Protein AF-A0A1Q5S7P3-F1 (afdb_monomer_lite)

Structure (mmCIF, N/CA/C/O backbone):
data_AF-A0A1Q5S7P3-F1
#
_entry.id   AF-A0A1Q5S7P3-F1
#
loop_
_atom_site.group_PDB
_atom_site.id
_atom_site.type_symbol
_atom_site.label_atom_id
_atom_site.label_alt_id
_atom_site.label_comp_id
_atom_site.label_asym_id
_atom_site.label_entity_id
_atom_site.label_seq_id
_atom_site.pdbx_PDB_ins_code
_atom_site.Cartn_x
_atom_site.Cartn_y
_atom_site.Cartn_z
_atom_site.occupancy
_atom_site.B_iso_or_equiv
_atom_site.auth_seq_id
_atom_site.auth_comp_id
_atom_site.auth_asym_id
_atom_site.auth_atom_id
_atom_site.pdbx_PDB_model_num
ATOM 1 N N . MET A 1 1 ? -18.297 10.199 -13.976 1.00 50.16 1 MET A N 1
ATOM 2 C CA . MET A 1 1 ? -16.873 9.877 -13.737 1.00 50.16 1 MET A CA 1
ATOM 3 C C . MET A 1 1 ? -16.736 9.527 -12.268 1.00 50.16 1 MET A C 1
ATOM 5 O O . MET A 1 1 ? -17.078 10.363 -11.442 1.00 50.16 1 MET A O 1
ATOM 9 N N . LEU A 1 2 ? -16.345 8.296 -11.943 1.00 56.28 2 LEU A N 1
ATOM 10 C CA . LEU A 1 2 ? -16.129 7.889 -10.555 1.00 56.28 2 LEU A CA 1
ATOM 11 C C . LEU A 1 2 ? -14.775 8.451 -10.098 1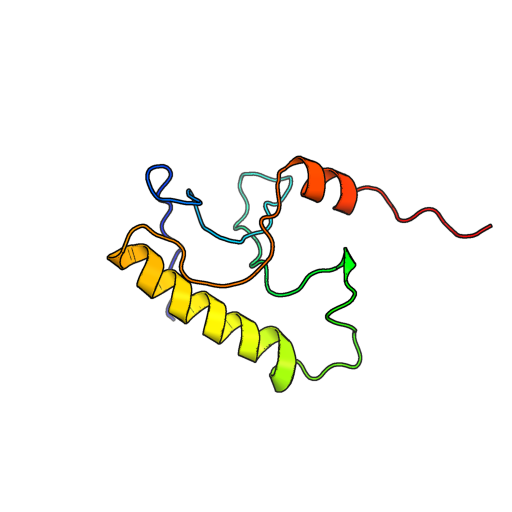.00 56.28 2 LEU A C 1
ATOM 13 O O . LEU A 1 2 ? -13.786 8.321 -10.814 1.00 56.28 2 LEU A O 1
ATOM 17 N N . ARG A 1 3 ? -14.751 9.117 -8.941 1.00 67.62 3 ARG A N 1
ATOM 18 C CA . ARG A 1 3 ? -13.527 9.562 -8.254 1.00 67.62 3 ARG A CA 1
ATOM 19 C C . ARG A 1 3 ? -13.548 9.034 -6.819 1.00 67.62 3 ARG A C 1
ATOM 21 O O . ARG A 1 3 ? -13.710 9.826 -5.889 1.00 67.62 3 ARG A O 1
ATOM 28 N N . PRO A 1 4 ? -13.523 7.703 -6.640 1.00 76.50 4 PRO A N 1
ATOM 29 C CA . PRO A 1 4 ? -13.513 7.126 -5.309 1.00 76.50 4 PRO A CA 1
ATOM 30 C C . PRO A 1 4 ? -12.231 7.576 -4.607 1.00 76.50 4 PRO A C 1
ATOM 32 O O . PRO A 1 4 ? -11.138 7.452 -5.156 1.00 76.50 4 PRO A O 1
ATOM 35 N N . ARG A 1 5 ? -12.379 8.173 -3.424 1.00 84.56 5 ARG A N 1
ATOM 36 C CA . ARG A 1 5 ? -11.245 8.571 -2.589 1.00 84.56 5 ARG A CA 1
ATOM 37 C C . ARG A 1 5 ? -10.898 7.413 -1.670 1.00 84.56 5 ARG A C 1
ATOM 39 O O . ARG A 1 5 ? -11.805 6.782 -1.139 1.00 84.56 5 ARG A O 1
ATOM 46 N N . LEU A 1 6 ? -9.607 7.186 -1.450 1.00 88.75 6 LEU A N 1
ATOM 47 C CA . LEU A 1 6 ? -9.166 6.248 -0.424 1.00 88.75 6 LEU A CA 1
ATOM 48 C C . LEU A 1 6 ? -9.552 6.788 0.957 1.00 88.75 6 LEU A C 1
ATOM 50 O O . LEU A 1 6 ? -9.183 7.908 1.328 1.00 88.75 6 LEU A O 1
ATOM 54 N N . GLU A 1 7 ? -10.308 5.994 1.705 1.00 91.12 7 GLU A N 1
ATOM 55 C CA . GLU A 1 7 ? -10.606 6.243 3.108 1.00 91.12 7 GLU A CA 1
ATOM 56 C C . GLU A 1 7 ? -9.365 6.018 3.967 1.00 91.12 7 GLU A C 1
ATOM 58 O O . GLU A 1 7 ? -8.588 5.090 3.729 1.00 91.12 7 GLU A O 1
ATOM 63 N N . ARG A 1 8 ? -9.200 6.883 4.971 1.00 91.62 8 ARG A N 1
ATOM 64 C CA . ARG A 1 8 ? -8.085 6.842 5.913 1.00 91.62 8 ARG A CA 1
ATOM 65 C C . ARG A 1 8 ? -8.583 6.354 7.266 1.00 91.62 8 ARG A C 1
ATOM 67 O O . ARG A 1 8 ? -9.417 7.028 7.864 1.00 91.62 8 ARG A O 1
ATOM 74 N N . HIS A 1 9 ? -8.017 5.260 7.762 1.00 94.31 9 HIS A N 1
ATOM 75 C CA . HIS A 1 9 ? -8.361 4.662 9.056 1.00 94.31 9 HIS A CA 1
ATOM 76 C C . HIS A 1 9 ? -7.087 4.441 9.884 1.00 94.31 9 HIS A C 1
ATOM 78 O O . HIS A 1 9 ? -6.465 3.385 9.785 1.00 94.31 9 HIS A O 1
ATOM 84 N N . PRO A 1 10 ? -6.626 5.450 10.652 1.00 92.50 10 PRO A N 1
ATOM 85 C CA . PRO A 1 10 ? -5.409 5.350 11.469 1.00 92.50 10 PRO A CA 1
ATOM 86 C C . PRO A 1 10 ? -5.500 4.323 12.606 1.00 92.50 10 PRO A C 1
ATOM 88 O O . PRO A 1 10 ? -4.482 3.959 13.184 1.00 92.50 10 PRO A O 1
ATOM 91 N N . ASP A 1 11 ? -6.713 3.906 12.961 1.00 94.94 11 ASP A N 1
ATOM 92 C CA . ASP A 1 11 ? -7.019 2.939 14.012 1.00 94.94 11 ASP A CA 1
ATOM 93 C C . ASP A 1 11 ? -7.013 1.482 13.524 1.00 94.94 11 ASP A C 1
ATOM 95 O O . ASP A 1 11 ? -7.154 0.568 14.338 1.00 94.94 11 ASP A O 1
ATOM 99 N N . TYR A 1 12 ? -6.874 1.249 12.215 1.00 94.00 12 TYR A N 1
ATOM 100 C CA . TYR A 1 12 ? -6.825 -0.097 11.643 1.00 94.00 12 TYR A CA 1
ATOM 101 C C . TYR A 1 12 ? -5.389 -0.607 11.623 1.00 94.00 12 TYR A C 1
ATOM 103 O O . TYR A 1 12 ? -4.431 0.170 11.653 1.00 94.00 12 TYR A O 1
ATOM 111 N N . ASP A 1 13 ? -5.242 -1.927 11.533 1.00 87.69 13 ASP A N 1
ATOM 112 C CA . ASP A 1 13 ? -3.930 -2.510 11.284 1.00 87.69 13 ASP A CA 1
ATOM 113 C C . ASP A 1 13 ? -3.379 -1.973 9.955 1.00 87.69 13 ASP A C 1
ATOM 115 O O . ASP A 1 13 ? -4.111 -1.888 8.964 1.00 87.69 13 ASP A O 1
ATOM 119 N N . GLU A 1 14 ? -2.115 -1.551 9.963 1.00 86.88 14 GLU A N 1
ATOM 120 C CA . GLU A 1 14 ? -1.447 -0.873 8.839 1.00 86.88 14 GLU A CA 1
ATOM 121 C C . GLU A 1 14 ? -2.112 0.423 8.333 1.00 86.88 14 GLU A C 1
ATOM 123 O O . GLU A 1 14 ? -1.875 0.868 7.208 1.00 86.88 14 GLU A O 1
ATOM 128 N N . GLY A 1 15 ? -2.926 1.072 9.166 1.00 89.62 15 GLY A N 1
ATOM 129 C CA . GLY A 1 15 ? -3.451 2.403 8.879 1.00 89.62 15 GLY A CA 1
ATOM 130 C C . GLY A 1 15 ? -2.351 3.470 8.706 1.00 89.62 15 GLY A C 1
ATOM 131 O O . GLY A 1 15 ? -1.203 3.277 9.110 1.00 89.62 15 GLY A O 1
ATOM 132 N N . PRO A 1 16 ? -2.678 4.650 8.144 1.00 90.88 16 PRO A N 1
ATOM 133 C CA . PRO A 1 16 ? -4.019 5.104 7.776 1.00 90.88 16 PRO A CA 1
ATOM 134 C C . PRO A 1 16 ? -4.497 4.624 6.401 1.00 90.88 16 PRO A C 1
ATOM 136 O O . PRO A 1 16 ? -5.696 4.653 6.153 1.00 90.88 16 PRO A O 1
ATOM 139 N N . ILE A 1 17 ? -3.592 4.211 5.516 1.00 91.75 17 ILE A N 1
ATOM 140 C CA . ILE A 1 17 ? -3.894 3.492 4.274 1.00 91.75 17 ILE A CA 1
ATOM 141 C C . ILE A 1 17 ? -2.801 2.429 4.148 1.00 91.75 17 ILE A C 1
ATOM 143 O O . ILE A 1 17 ? -1.623 2.802 4.180 1.00 91.75 17 ILE A O 1
ATOM 147 N N . PRO A 1 18 ? -3.154 1.145 4.008 1.00 91.12 18 PRO A N 1
ATOM 148 C CA . PRO A 1 18 ? -2.170 0.079 3.976 1.00 91.12 18 PRO A CA 1
ATOM 149 C C . PRO A 1 18 ? -1.383 0.102 2.668 1.00 91.12 18 PRO A C 1
ATOM 151 O O . PRO A 1 18 ? -1.921 0.398 1.600 1.00 91.12 18 PRO A O 1
ATOM 154 N N . HIS A 1 19 ? -0.104 -0.258 2.754 1.00 88.62 19 HIS A N 1
ATOM 155 C CA . HIS A 1 19 ? 0.740 -0.563 1.600 1.00 88.62 19 HIS A CA 1
ATOM 156 C C . HIS A 1 19 ? 0.740 0.532 0.508 1.00 88.62 19 HIS A C 1
ATOM 158 O O . HIS A 1 19 ? 0.424 0.294 -0.664 1.00 88.62 19 HIS A O 1
ATOM 164 N N . VAL A 1 20 ? 1.116 1.749 0.908 1.00 88.88 20 VAL A N 1
ATOM 165 C CA . VAL A 1 20 ? 1.317 2.904 0.024 1.00 88.88 20 VAL A CA 1
ATOM 166 C C . VAL A 1 20 ? 2.682 3.556 0.248 1.00 88.88 20 VAL A C 1
ATOM 168 O O . VAL A 1 20 ? 3.290 3.412 1.306 1.00 88.88 20 VAL A O 1
ATOM 171 N N . TYR A 1 21 ? 3.141 4.303 -0.749 1.00 83.25 21 TYR A N 1
ATOM 172 C CA . 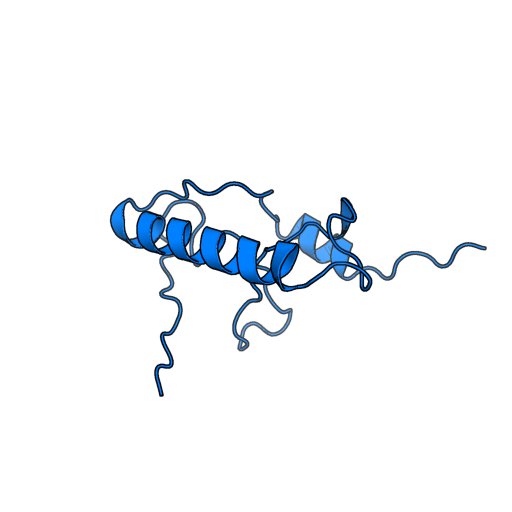TYR A 1 21 ? 4.279 5.205 -0.669 1.00 83.25 21 TYR A CA 1
ATOM 173 C C . TYR A 1 21 ? 3.792 6.631 -0.460 1.00 83.25 21 TYR A C 1
ATOM 175 O O . TYR A 1 21 ? 3.021 7.163 -1.271 1.00 83.25 21 TYR A O 1
ATOM 183 N N . TRP A 1 22 ? 4.262 7.271 0.603 1.00 83.25 22 TRP A N 1
ATOM 184 C CA . TRP A 1 22 ? 3.911 8.657 0.871 1.00 83.25 22 TRP A CA 1
ATOM 185 C C . TRP A 1 22 ? 4.823 9.590 0.080 1.00 83.25 22 TRP A C 1
ATOM 187 O O . TRP A 1 22 ? 6.041 9.422 0.028 1.00 83.25 22 TRP A O 1
ATOM 197 N N . SER A 1 23 ? 4.219 10.593 -0.555 1.00 73.88 23 SER A N 1
ATOM 198 C CA . SER A 1 23 ? 4.985 11.705 -1.107 1.00 73.88 23 SER A CA 1
ATOM 199 C C . SER A 1 23 ? 5.557 12.538 0.041 1.00 73.88 23 SER A C 1
ATOM 201 O O . SER A 1 23 ? 4.914 12.698 1.080 1.00 73.88 23 SER A O 1
ATOM 203 N N . SER A 1 24 ? 6.741 13.123 -0.157 1.00 72.31 24 SER A N 1
ATOM 204 C CA . SER A 1 24 ? 7.295 14.127 0.765 1.00 72.31 24 SER A CA 1
ATOM 205 C C . SER A 1 24 ? 6.355 15.325 0.943 1.00 72.31 24 SER A C 1
ATOM 207 O O . SER A 1 24 ? 6.382 16.001 1.969 1.00 72.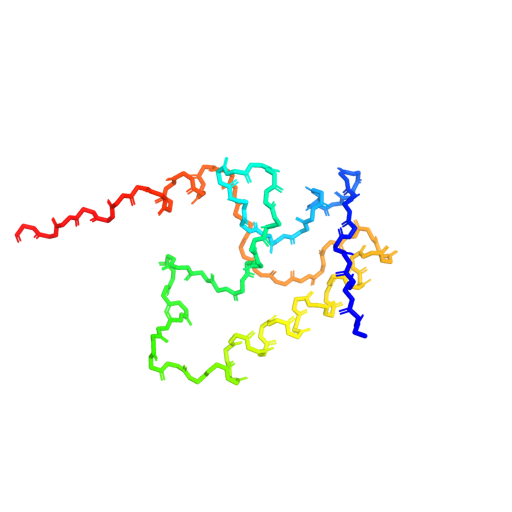31 24 SER A O 1
ATOM 209 N N . ASP A 1 25 ? 5.505 15.568 -0.056 1.00 74.25 25 ASP A N 1
ATOM 210 C CA . ASP A 1 25 ? 4.363 16.460 0.050 1.00 74.25 25 ASP A CA 1
ATOM 211 C C . ASP A 1 25 ? 3.169 15.725 0.679 1.00 74.25 25 ASP A C 1
ATOM 213 O O . ASP A 1 25 ? 2.440 14.990 0.011 1.00 74.25 25 ASP A O 1
ATOM 217 N N . GLN A 1 26 ? 2.951 15.962 1.974 1.00 60.56 26 GLN A N 1
ATOM 218 C CA . GLN A 1 26 ? 1.848 15.372 2.744 1.00 60.56 26 GLN A CA 1
ATOM 219 C C . GLN A 1 26 ? 0.451 15.804 2.255 1.00 60.56 26 GLN A C 1
ATOM 221 O O . GLN A 1 26 ? -0.551 15.237 2.697 1.00 60.56 26 GLN A O 1
ATOM 226 N N . SER A 1 27 ? 0.357 16.805 1.369 1.00 62.47 27 SER A N 1
ATOM 227 C CA . SER A 1 27 ? -0.911 17.238 0.774 1.00 62.47 27 SER A CA 1
ATOM 228 C C . SER A 1 27 ? -1.327 16.415 -0.454 1.00 62.47 27 SER A C 1
ATOM 230 O O . SER A 1 27 ? -2.495 16.465 -0.852 1.00 62.47 27 SER A O 1
ATOM 232 N N . ALA A 1 28 ? -0.414 15.616 -1.017 1.00 70.94 28 ALA A N 1
ATOM 233 C CA . ALA A 1 28 ? -0.664 14.781 -2.187 1.00 70.94 28 ALA A CA 1
ATOM 234 C C . ALA A 1 28 ? -1.290 13.418 -1.830 1.00 70.94 28 ALA A C 1
ATOM 236 O O . ALA A 1 28 ? -1.135 12.888 -0.727 1.00 70.94 28 ALA A O 1
ATOM 237 N N . GLU A 1 29 ? -2.016 12.834 -2.785 1.00 79.81 29 GLU A N 1
ATOM 238 C CA . GLU A 1 29 ? -2.480 11.447 -2.684 1.00 79.81 29 GLU A CA 1
ATOM 239 C C . GLU A 1 29 ? -1.278 10.491 -2.716 1.00 79.81 29 GLU A C 1
ATOM 241 O O . GLU A 1 29 ? -0.318 10.742 -3.451 1.00 79.81 29 GLU A O 1
ATOM 246 N N . PRO A 1 30 ? -1.288 9.419 -1.906 1.00 85.88 30 PRO A N 1
ATOM 247 C CA . PRO A 1 30 ? -0.167 8.496 -1.870 1.00 85.88 30 PRO A CA 1
ATOM 248 C C . PRO A 1 30 ? -0.128 7.631 -3.136 1.00 85.88 30 PRO A C 1
ATOM 250 O O . PRO A 1 30 ? -1.145 7.428 -3.803 1.00 85.88 30 PRO A O 1
ATOM 253 N N . TYR A 1 31 ? 1.040 7.072 -3.441 1.00 87.00 31 TYR A N 1
ATOM 254 C CA . TYR A 1 31 ? 1.196 6.107 -4.530 1.00 87.00 31 TYR A CA 1
ATOM 255 C C . TYR A 1 31 ? 0.988 4.689 -4.005 1.00 87.00 31 TYR A C 1
ATOM 257 O O . TYR A 1 31 ? 1.440 4.362 -2.912 1.00 87.00 31 TYR A O 1
ATOM 265 N N . LEU A 1 32 ? 0.342 3.815 -4.775 1.00 88.75 32 LEU A N 1
ATOM 266 C CA . LEU A 1 32 ? 0.182 2.419 -4.368 1.00 88.75 32 LEU A CA 1
ATOM 267 C C . LEU A 1 32 ? 1.540 1.706 -4.348 1.00 88.75 32 LEU A C 1
ATOM 269 O O . LEU A 1 32 ? 2.336 1.843 -5.280 1.00 88.75 32 LEU A O 1
ATOM 273 N N . CYS A 1 33 ? 1.797 0.915 -3.307 1.00 87.38 33 CYS A N 1
ATOM 274 C CA . CYS A 1 33 ? 2.963 0.041 -3.269 1.00 87.38 33 CYS A CA 1
ATOM 275 C C . CYS A 1 33 ? 2.639 -1.222 -4.083 1.00 87.38 33 CYS A C 1
ATOM 277 O O . CYS A 1 33 ? 2.066 -2.178 -3.571 1.00 87.38 33 CYS A O 1
ATOM 279 N N . LEU A 1 34 ? 2.903 -1.191 -5.392 1.00 89.88 34 LEU A N 1
ATOM 280 C CA . LEU A 1 34 ? 2.574 -2.300 -6.304 1.00 89.88 34 LEU A CA 1
ATOM 281 C C . LEU A 1 34 ? 3.751 -3.244 -6.560 1.00 89.88 34 LEU A C 1
ATOM 283 O O . LEU A 1 34 ? 3.538 -4.419 -6.826 1.00 89.88 34 LEU A O 1
ATOM 287 N N . PHE A 1 35 ? 4.976 -2.733 -6.480 1.00 85.50 35 PHE A N 1
ATOM 288 C CA . PHE A 1 35 ? 6.207 -3.473 -6.737 1.00 85.50 35 PHE A CA 1
ATOM 289 C C . PHE A 1 35 ? 7.339 -2.906 -5.896 1.00 85.50 35 PHE A C 1
ATOM 291 O O . PHE A 1 35 ? 7.345 -1.722 -5.563 1.00 85.50 35 PHE A O 1
ATOM 298 N N . SER A 1 36 ? 8.325 -3.737 -5.583 1.00 79.00 36 SER A N 1
ATOM 299 C CA . SER A 1 36 ? 9.511 -3.356 -4.834 1.00 79.00 36 SER A CA 1
ATOM 300 C C . SER A 1 36 ? 10.621 -2.851 -5.768 1.00 79.00 36 SER A C 1
ATOM 302 O O . SER A 1 36 ? 11.213 -3.640 -6.513 1.00 79.00 36 SER A O 1
ATOM 304 N N . PRO A 1 37 ? 11.008 -1.562 -5.684 1.00 68.19 37 PRO A N 1
ATOM 305 C CA . PRO A 1 37 ? 12.125 -1.038 -6.470 1.00 68.19 37 PRO A CA 1
ATOM 306 C C . PRO A 1 37 ? 13.461 -1.677 -6.073 1.00 68.19 37 PRO A C 1
ATOM 308 O O . PRO A 1 37 ? 14.350 -1.847 -6.903 1.00 68.19 37 PRO A O 1
ATOM 311 N N . THR A 1 38 ? 13.609 -2.056 -4.798 1.00 72.25 38 THR A N 1
ATOM 312 C CA . THR A 1 38 ? 14.841 -2.658 -4.270 1.00 72.25 38 THR A CA 1
ATOM 313 C C . THR A 1 38 ? 15.032 -4.099 -4.723 1.00 72.25 38 THR A C 1
ATOM 315 O O . THR A 1 38 ? 16.171 -4.554 -4.809 1.00 72.25 38 THR A O 1
ATOM 318 N N . LEU A 1 39 ? 13.945 -4.806 -5.037 1.00 77.81 39 LEU A N 1
ATOM 319 C CA . LEU A 1 39 ? 13.991 -6.153 -5.602 1.00 77.81 39 LEU A CA 1
ATOM 320 C C . LEU A 1 39 ? 13.940 -6.178 -7.131 1.00 77.81 39 LEU A C 1
ATOM 322 O O . LEU A 1 39 ? 14.036 -7.262 -7.697 1.00 77.81 39 LEU A O 1
ATOM 326 N N . ARG A 1 40 ? 13.831 -5.013 -7.789 1.00 77.56 40 ARG A N 1
ATOM 327 C CA . ARG A 1 40 ? 13.683 -4.905 -9.250 1.00 77.56 40 ARG A CA 1
ATOM 328 C C . ARG A 1 40 ? 12.578 -5.821 -9.787 1.00 77.56 40 ARG A C 1
ATOM 330 O O . ARG A 1 40 ? 12.763 -6.505 -10.783 1.00 77.56 40 ARG A O 1
ATOM 337 N N . GLU A 1 41 ? 11.435 -5.830 -9.106 1.00 82.00 41 GLU A N 1
ATOM 338 C CA . GLU A 1 41 ? 10.263 -6.622 -9.516 1.00 82.00 41 GLU A CA 1
ATOM 339 C C . GLU A 1 41 ? 9.602 -6.099 -10.797 1.00 82.00 41 GLU A C 1
ATOM 341 O O . GLU A 1 41 ? 8.748 -6.777 -11.355 1.00 82.00 41 GLU A O 1
ATOM 346 N N . TRP A 1 42 ? 9.978 -4.897 -11.234 1.00 88.62 42 TRP A N 1
ATOM 347 C CA . TRP A 1 42 ? 9.446 -4.247 -12.420 1.00 88.62 42 TRP A CA 1
ATOM 348 C C . TRP A 1 42 ? 10.555 -3.519 -13.181 1.00 88.62 42 TRP A C 1
ATOM 350 O O . TRP A 1 42 ? 11.376 -2.823 -12.567 1.00 88.62 42 TRP A O 1
ATOM 360 N N . ASP A 1 43 ? 10.534 -3.613 -14.509 1.00 86.88 43 ASP A N 1
ATOM 361 C CA . ASP A 1 43 ? 11.274 -2.729 -15.405 1.00 86.88 43 ASP A CA 1
ATOM 362 C C . ASP A 1 43 ? 10.443 -2.260 -16.617 1.00 86.88 43 ASP A C 1
ATOM 364 O O . ASP A 1 43 ? 9.316 -2.688 -16.849 1.00 86.88 43 ASP A O 1
ATOM 368 N N . ILE A 1 44 ? 10.996 -1.321 -17.394 1.00 88.44 44 ILE A N 1
ATOM 369 C CA . ILE A 1 44 ? 10.288 -0.659 -18.504 1.00 88.44 44 ILE A CA 1
ATOM 370 C C . ILE A 1 44 ? 9.869 -1.606 -19.642 1.00 88.44 44 ILE A C 1
ATOM 372 O O . ILE A 1 44 ? 9.031 -1.237 -20.465 1.00 88.44 44 ILE A O 1
ATOM 376 N N . SER A 1 45 ? 10.468 -2.792 -19.724 1.00 92.62 45 SER A N 1
ATOM 377 C CA . SER A 1 45 ? 10.138 -3.811 -20.717 1.00 92.62 45 SER A CA 1
ATOM 378 C C . SER A 1 45 ? 8.967 -4.707 -20.307 1.00 92.62 45 SER A C 1
ATOM 380 O O . SER A 1 45 ? 8.401 -5.378 -21.173 1.00 92.62 45 SER A O 1
ATOM 382 N N . ASP A 1 46 ? 8.550 -4.673 -19.038 1.00 91.69 46 ASP A N 1
ATOM 383 C CA . ASP A 1 46 ? 7.422 -5.461 -18.560 1.00 91.69 46 ASP A CA 1
ATOM 384 C C . ASP A 1 46 ? 6.088 -4.925 -19.086 1.00 91.69 46 ASP A C 1
ATOM 386 O O . ASP A 1 46 ? 5.797 -3.722 -19.076 1.00 91.69 46 ASP A O 1
ATOM 390 N N . LEU A 1 47 ? 5.212 -5.842 -19.499 1.00 94.31 47 LEU A N 1
ATOM 391 C CA . LEU A 1 47 ? 3.853 -5.481 -19.876 1.00 94.31 47 LEU A CA 1
ATOM 392 C C . LEU A 1 47 ? 3.090 -5.009 -18.640 1.00 94.31 47 LEU A C 1
ATOM 394 O O . LEU A 1 47 ? 2.905 -5.752 -17.676 1.00 94.31 47 LEU A O 1
ATOM 398 N N . ILE A 1 48 ? 2.552 -3.789 -18.705 1.00 93.81 48 ILE A N 1
ATOM 399 C CA . ILE A 1 48 ? 1.726 -3.230 -17.624 1.00 93.81 48 ILE A CA 1
ATOM 400 C C . ILE A 1 48 ? 0.503 -4.100 -17.306 1.00 93.81 48 ILE A C 1
ATOM 402 O O . ILE A 1 48 ? 0.001 -4.055 -16.188 1.00 93.81 48 ILE A O 1
ATOM 406 N N . ALA A 1 49 ? 0.020 -4.878 -18.282 1.00 94.12 49 ALA A N 1
ATOM 407 C CA . ALA A 1 49 ? -1.095 -5.802 -18.109 1.00 94.12 49 ALA A CA 1
ATOM 408 C C . ALA A 1 49 ? -0.758 -6.932 -17.125 1.00 94.12 49 ALA A C 1
ATOM 410 O O . ALA A 1 49 ? -1.586 -7.262 -16.278 1.00 94.12 49 ALA A O 1
ATOM 411 N N . ASP A 1 50 ? 0.469 -7.451 -17.195 1.00 89.81 50 ASP A N 1
ATOM 412 C CA . ASP A 1 50 ? 0.934 -8.586 -16.390 1.00 89.81 50 ASP A CA 1
ATOM 413 C C . ASP A 1 50 ? 1.569 -8.149 -15.060 1.00 89.81 50 ASP A C 1
ATOM 415 O O . ASP A 1 50 ? 1.820 -8.974 -14.186 1.00 89.81 50 ASP A O 1
ATOM 419 N N . THR A 1 51 ? 1.796 -6.845 -14.889 1.00 91.00 51 THR A N 1
ATOM 420 C CA . THR A 1 51 ? 2.432 -6.252 -13.706 1.00 91.00 51 THR A CA 1
ATOM 421 C C . THR A 1 51 ? 1.499 -5.243 -13.037 1.00 91.00 51 THR A C 1
ATOM 423 O O . THR A 1 51 ? 0.649 -5.611 -12.230 1.00 91.00 51 THR A O 1
ATOM 426 N N . THR A 1 52 ? 1.590 -3.964 -13.401 1.00 91.50 52 THR A N 1
ATOM 427 C CA . THR A 1 52 ? 0.917 -2.842 -12.733 1.00 91.50 52 THR A CA 1
ATOM 428 C C . THR A 1 52 ? -0.598 -2.999 -12.654 1.00 91.50 52 THR A C 1
ATOM 430 O O . THR A 1 52 ? -1.175 -2.769 -11.593 1.00 91.50 52 THR A O 1
ATOM 433 N N . ILE A 1 53 ? -1.264 -3.391 -13.745 1.00 94.12 53 ILE A N 1
ATOM 434 C CA . ILE A 1 53 ? -2.721 -3.588 -13.762 1.00 94.12 53 ILE A CA 1
ATOM 435 C C . ILE A 1 53 ? -3.092 -4.765 -12.859 1.00 94.12 53 ILE A C 1
ATOM 437 O O . ILE A 1 53 ? -4.006 -4.642 -12.041 1.00 94.12 53 ILE A O 1
ATOM 441 N N . HIS A 1 54 ? -2.357 -5.874 -12.966 1.00 91.75 54 HIS A N 1
ATOM 442 C CA . HIS A 1 54 ? -2.575 -7.063 -12.150 1.00 91.75 54 HIS A CA 1
ATOM 443 C C . HIS A 1 54 ? -2.415 -6.764 -10.651 1.00 91.75 54 HIS A C 1
ATOM 445 O O . HIS A 1 54 ? -3.319 -7.042 -9.861 1.00 91.75 54 HIS A O 1
ATOM 451 N N . TRP A 1 55 ? -1.315 -6.125 -10.255 1.00 93.00 55 TRP A N 1
ATOM 452 C CA . TRP A 1 55 ? -1.056 -5.755 -8.863 1.00 93.00 55 TRP A CA 1
ATOM 453 C C . TRP A 1 55 ? -2.016 -4.687 -8.349 1.0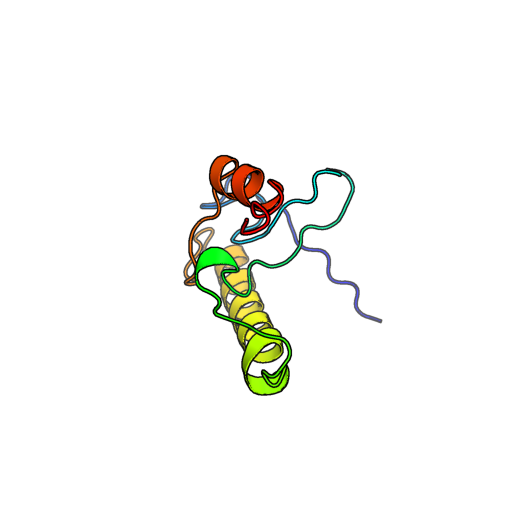0 93.00 55 TRP A C 1
ATOM 455 O O . TRP A 1 55 ? -2.429 -4.756 -7.196 1.00 93.00 55 TRP A O 1
ATOM 465 N N . THR A 1 56 ? -2.443 -3.739 -9.189 1.00 93.88 56 THR A N 1
ATOM 466 C CA . THR A 1 56 ? -3.473 -2.759 -8.803 1.00 93.88 56 THR A CA 1
ATOM 467 C C . THR A 1 56 ? -4.789 -3.457 -8.478 1.00 93.88 56 THR A C 1
ATOM 469 O O . THR A 1 56 ? -5.406 -3.155 -7.460 1.00 93.88 56 THR A O 1
ATOM 472 N N . ALA A 1 57 ? -5.216 -4.414 -9.307 1.00 94.31 57 ALA A N 1
ATOM 473 C CA . ALA A 1 57 ? -6.437 -5.174 -9.057 1.00 94.31 57 ALA A CA 1
ATOM 474 C C .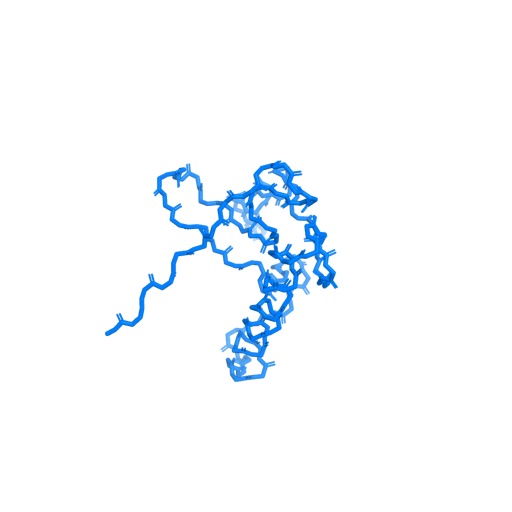 ALA A 1 57 ? -6.349 -5.980 -7.751 1.00 94.31 57 ALA A C 1
ATOM 476 O O . ALA A 1 57 ? -7.294 -5.975 -6.963 1.00 94.31 57 ALA A O 1
ATOM 477 N N . GLN A 1 58 ? -5.204 -6.619 -7.489 1.00 93.69 58 GLN A N 1
ATOM 478 C CA . GLN A 1 58 ? -4.962 -7.310 -6.220 1.00 93.69 58 GLN A CA 1
ATOM 479 C C . GLN A 1 58 ? -5.003 -6.348 -5.030 1.00 93.69 58 G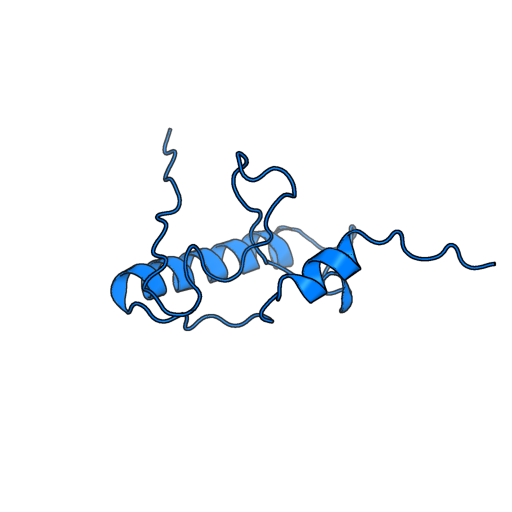LN A C 1
ATOM 481 O O . GLN A 1 58 ? -5.680 -6.627 -4.042 1.00 93.69 58 GLN A O 1
ATOM 486 N N . TRP A 1 59 ? -4.320 -5.206 -5.125 1.00 94.06 59 TRP A N 1
ATOM 487 C CA . TRP A 1 59 ? -4.305 -4.199 -4.067 1.00 94.06 59 TRP A CA 1
ATOM 488 C C . TRP A 1 59 ? -5.722 -3.715 -3.748 1.00 94.06 59 TRP A C 1
ATOM 490 O O . TRP A 1 59 ? -6.098 -3.680 -2.582 1.00 94.06 59 TRP A O 1
ATOM 500 N N . LEU A 1 60 ? -6.538 -3.424 -4.769 1.00 94.25 60 LEU A N 1
ATOM 501 C CA . LEU A 1 60 ? -7.932 -3.001 -4.594 1.00 94.25 60 LEU A CA 1
ATOM 502 C C . LEU A 1 60 ? -8.783 -4.078 -3.911 1.00 94.25 60 LEU A C 1
ATOM 504 O O . LEU A 1 60 ? -9.535 -3.762 -2.994 1.00 94.25 60 LEU A O 1
ATOM 508 N N . TYR A 1 61 ? -8.624 -5.345 -4.299 1.00 95.00 61 TYR A N 1
ATOM 509 C CA . TYR A 1 61 ? -9.317 -6.464 -3.657 1.00 95.00 61 TYR A CA 1
ATOM 510 C C . TYR A 1 61 ? -8.989 -6.558 -2.157 1.00 95.00 61 TYR A C 1
ATOM 512 O O . TYR A 1 61 ? -9.885 -6.664 -1.317 1.00 95.00 61 TYR A O 1
ATOM 520 N N . PHE A 1 62 ? -7.705 -6.475 -1.796 1.00 95.25 62 PHE A N 1
ATOM 521 C CA . PHE A 1 62 ? -7.292 -6.503 -0.392 1.00 95.25 62 PHE A CA 1
ATOM 522 C C . PHE A 1 62 ? -7.668 -5.229 0.363 1.00 95.25 62 PHE A C 1
ATOM 524 O O . PHE A 1 62 ? -7.978 -5.310 1.549 1.00 95.25 62 PHE A O 1
ATOM 531 N N . TYR A 1 63 ? -7.701 -4.076 -0.306 1.00 95.06 63 TYR A N 1
ATOM 532 C CA . TYR A 1 63 ? -8.154 -2.815 0.271 1.00 95.06 63 TYR A CA 1
ATOM 533 C C . TYR A 1 63 ? -9.632 -2.868 0.669 1.00 95.06 63 TYR A C 1
ATOM 535 O O . TYR A 1 63 ? -9.977 -2.494 1.788 1.00 95.06 63 TYR A O 1
ATOM 543 N N . GLU A 1 64 ? -10.502 -3.403 -0.189 1.00 95.56 64 GLU A N 1
ATOM 544 C CA . GLU A 1 64 ? -11.912 -3.617 0.163 1.00 95.56 64 GLU A CA 1
ATOM 545 C C . GLU A 1 64 ? -12.050 -4.586 1.345 1.00 95.56 64 GLU A C 1
ATOM 547 O O . GLU A 1 64 ? -12.809 -4.333 2.283 1.00 95.56 64 GLU A O 1
ATOM 552 N N . GLY A 1 65 ? -11.256 -5.660 1.358 1.00 95.69 65 GLY A N 1
ATOM 553 C CA . GLY A 1 65 ? -11.171 -6.572 2.498 1.00 95.69 65 GLY A CA 1
ATOM 554 C C . GLY A 1 65 ? -10.696 -5.885 3.783 1.00 95.69 65 GLY A C 1
ATOM 555 O O . GLY A 1 65 ? -11.243 -6.145 4.856 1.00 95.69 65 GLY A O 1
ATOM 556 N N . TRP A 1 66 ? -9.722 -4.982 3.694 1.00 96.12 66 TRP A N 1
ATOM 557 C CA . TRP A 1 66 ? -9.206 -4.203 4.819 1.00 96.12 66 TRP A CA 1
ATOM 558 C C . TRP A 1 66 ? -10.259 -3.247 5.383 1.00 96.12 66 TRP A C 1
ATOM 560 O O . TRP A 1 66 ? -10.423 -3.197 6.601 1.00 96.12 66 TRP A O 1
ATOM 570 N N . LEU A 1 67 ? -11.050 -2.582 4.532 1.00 95.94 67 LEU A N 1
ATOM 571 C CA . LEU A 1 67 ? -12.169 -1.742 4.982 1.00 95.94 67 LEU A CA 1
ATOM 572 C C . LEU A 1 67 ? -13.199 -2.530 5.808 1.00 95.94 67 LEU A C 1
ATOM 574 O O . LEU A 1 67 ? -13.764 -2.002 6.762 1.00 95.94 67 LEU A O 1
ATOM 578 N N . VAL A 1 68 ? -13.430 -3.803 5.474 1.00 96.38 68 VAL A N 1
ATOM 579 C CA . VAL A 1 68 ? -14.398 -4.661 6.179 1.00 96.38 68 VAL A CA 1
ATOM 580 C C . VAL A 1 68 ? -13.800 -5.294 7.436 1.00 96.38 68 VAL A C 1
ATOM 582 O O . VAL A 1 68 ? -14.435 -5.332 8.491 1.00 96.38 68 VAL A O 1
ATOM 585 N N . THR A 1 69 ? -12.589 -5.837 7.328 1.00 96.69 69 THR A N 1
ATOM 586 C CA . THR A 1 69 ? -11.973 -6.674 8.372 1.00 96.69 69 THR A CA 1
ATOM 587 C C . THR A 1 69 ? -11.098 -5.891 9.343 1.00 96.69 69 THR A C 1
ATOM 589 O O . THR A 1 69 ? -10.755 -6.418 10.404 1.00 96.69 69 THR A O 1
ATOM 592 N N . LYS A 1 70 ? -10.743 -4.646 8.995 1.00 96.44 70 LYS A N 1
ATOM 593 C CA . LYS A 1 70 ? -9.792 -3.775 9.705 1.00 96.44 70 LYS A CA 1
ATOM 594 C C . LYS A 1 70 ? -8.372 -4.336 9.797 1.00 96.44 70 LYS A C 1
ATOM 596 O O . LYS A 1 70 ? -7.573 -3.872 10.611 1.00 96.44 70 LYS A O 1
ATOM 601 N N . LYS A 1 71 ? -8.079 -5.366 9.002 1.00 94.31 71 LYS A N 1
ATOM 602 C CA . LYS A 1 71 ? -6.798 -6.068 8.952 1.00 94.31 71 LYS A CA 1
ATOM 603 C C . LYS A 1 71 ? -6.328 -6.142 7.517 1.00 94.31 71 LYS A C 1
ATOM 605 O O . LYS A 1 71 ? -7.115 -6.459 6.625 1.00 94.31 71 LYS A O 1
ATOM 610 N N . TRP A 1 72 ? -5.056 -5.849 7.285 1.00 93.25 72 TRP A N 1
ATOM 611 C CA . TRP A 1 72 ? -4.488 -6.032 5.962 1.00 93.25 72 TRP A CA 1
ATOM 612 C C . TRP A 1 72 ? -4.196 -7.519 5.771 1.00 93.25 72 TRP A C 1
ATOM 614 O O . TRP A 1 72 ? -3.502 -8.147 6.564 1.00 93.25 72 TRP A O 1
ATOM 624 N N . LEU A 1 73 ? -4.810 -8.105 4.747 1.00 91.75 73 LEU A N 1
ATOM 625 C CA . LEU A 1 73 ? -4.629 -9.517 4.387 1.00 91.75 73 LEU A CA 1
ATOM 626 C C . LEU A 1 73 ? -3.899 -9.672 3.050 1.00 91.75 73 LEU A C 1
ATOM 628 O O . LEU A 1 73 ? -3.780 -10.784 2.534 1.00 91.75 73 LEU A O 1
ATOM 632 N N . GLY A 1 74 ? -3.456 -8.553 2.476 1.00 86.94 74 GLY A N 1
ATOM 633 C CA . GLY A 1 74 ? -2.647 -8.550 1.273 1.00 86.94 74 GLY A CA 1
ATOM 634 C C . GLY A 1 74 ? -1.215 -8.984 1.556 1.00 86.94 74 GLY A C 1
ATOM 635 O O . GLY A 1 74 ? -0.763 -9.052 2.697 1.00 86.94 74 GLY A O 1
ATOM 636 N N . GLY A 1 75 ? -0.493 -9.287 0.481 1.00 79.19 75 GLY A N 1
ATOM 637 C CA . GLY A 1 75 ? 0.957 -9.427 0.536 1.00 79.19 75 GLY A CA 1
ATOM 638 C C . GLY A 1 75 ? 1.665 -8.070 0.499 1.00 79.19 75 GLY A C 1
ATOM 639 O O . GLY A 1 75 ? 1.065 -7.021 0.736 1.00 79.19 75 GLY A O 1
ATOM 640 N N . GLY A 1 76 ? 2.942 -8.118 0.121 1.00 70.75 76 GLY A N 1
ATOM 641 C CA . GLY A 1 76 ? 3.790 -6.940 -0.027 1.00 70.75 76 GLY A CA 1
ATOM 642 C C . GLY A 1 76 ? 4.661 -6.668 1.201 1.00 70.75 76 GLY A C 1
ATOM 643 O O . GLY A 1 76 ? 4.384 -7.126 2.309 1.00 70.75 76 GLY A O 1
ATOM 644 N N . ARG A 1 77 ? 5.800 -5.999 0.995 1.00 65.56 77 ARG A N 1
ATOM 645 C CA . ARG A 1 77 ? 6.703 -5.646 2.099 1.00 65.56 77 ARG A CA 1
ATOM 646 C C . ARG A 1 77 ? 6.263 -4.328 2.707 1.00 65.56 77 ARG A C 1
ATOM 648 O O . ARG A 1 77 ? 6.127 -3.342 1.992 1.00 65.56 77 ARG A O 1
ATOM 655 N N . HIS A 1 78 ? 6.155 -4.301 4.034 1.00 62.75 78 HIS A N 1
ATOM 656 C CA . HIS A 1 78 ? 5.926 -3.064 4.764 1.00 62.75 78 HIS A CA 1
ATOM 657 C C . HIS A 1 78 ? 7.067 -2.101 4.495 1.00 62.75 78 HIS A C 1
ATOM 659 O O . HIS A 1 78 ? 8.235 -2.363 4.795 1.00 62.75 78 HIS A O 1
ATOM 665 N N . VAL A 1 79 ? 6.698 -0.967 3.931 1.00 58.12 79 VAL A N 1
ATOM 666 C CA . VAL A 1 79 ? 7.609 0.126 3.695 1.00 58.12 79 VAL A CA 1
ATOM 667 C C . VAL A 1 79 ? 7.583 0.970 4.964 1.00 58.12 79 VAL A C 1
ATOM 669 O O . VAL A 1 79 ? 6.653 1.735 5.196 1.00 58.12 79 VAL A O 1
ATOM 672 N N . THR A 1 80 ? 8.573 0.798 5.837 1.00 57.81 80 THR A N 1
ATOM 673 C CA . THR A 1 80 ? 8.757 1.719 6.964 1.00 57.81 80 THR A CA 1
ATOM 674 C C . THR A 1 80 ? 9.279 3.059 6.445 1.00 57.81 80 THR A C 1
ATOM 676 O O . THR A 1 80 ? 9.947 3.105 5.410 1.00 57.81 80 THR A O 1
ATOM 679 N N . ARG A 1 81 ? 9.039 4.152 7.178 1.00 54.50 81 ARG A N 1
ATOM 680 C CA . ARG A 1 81 ? 9.538 5.501 6.838 1.00 54.50 81 ARG A CA 1
ATOM 681 C C . ARG A 1 81 ? 11.052 5.522 6.551 1.00 54.50 81 ARG A C 1
ATOM 683 O O . ARG A 1 81 ? 11.501 6.202 5.638 1.00 54.50 81 ARG A O 1
ATOM 690 N N . GLU A 1 82 ? 11.819 4.700 7.265 1.00 52.81 82 GLU A N 1
ATOM 691 C CA . GLU A 1 82 ? 13.266 4.517 7.064 1.00 52.81 82 GLU A CA 1
ATOM 692 C C . GLU A 1 82 ? 13.596 3.862 5.710 1.00 52.81 82 GLU A C 1
ATOM 694 O O . GLU A 1 82 ? 14.565 4.222 5.041 1.00 52.81 82 GLU A O 1
ATOM 699 N N . SER A 1 83 ? 12.770 2.911 5.262 1.00 56.66 83 SER A N 1
ATOM 700 C CA . SER A 1 83 ? 12.899 2.307 3.932 1.00 56.66 83 SER A CA 1
ATOM 701 C C . SER A 1 83 ? 12.464 3.250 2.799 1.00 56.66 83 SER A C 1
ATOM 703 O O . SER A 1 83 ? 12.910 3.078 1.663 1.00 56.66 83 SER A O 1
ATOM 705 N N . GLU A 1 84 ? 11.639 4.265 3.098 1.00 55.41 84 GLU A N 1
ATOM 706 C CA . GLU A 1 84 ? 11.306 5.358 2.172 1.00 55.41 84 GLU A CA 1
ATOM 707 C C . GLU A 1 84 ? 12.440 6.369 2.037 1.00 55.41 84 GLU A C 1
ATOM 709 O O . GLU A 1 84 ? 12.784 6.739 0.919 1.00 55.41 84 GLU A O 1
ATOM 714 N N . GLU A 1 85 ? 13.061 6.785 3.142 1.00 52.84 85 GLU A N 1
ATOM 715 C CA . GLU A 1 85 ? 14.212 7.701 3.111 1.00 52.84 85 GLU A CA 1
ATOM 716 C C . GLU A 1 85 ? 15.351 7.109 2.266 1.00 52.84 85 GLU A C 1
ATOM 718 O O . GLU A 1 85 ? 15.884 7.785 1.390 1.00 52.84 85 GLU A O 1
ATOM 723 N N . LYS A 1 86 ? 15.606 5.798 2.381 1.00 51.66 86 LYS A N 1
ATOM 724 C CA . LYS A 1 86 ? 16.584 5.089 1.538 1.00 51.66 86 LYS A CA 1
ATOM 725 C C . LYS A 1 86 ? 16.234 5.059 0.036 1.00 51.66 86 LYS A C 1
ATOM 727 O O . LYS A 1 86 ? 17.119 4.829 -0.781 1.00 51.66 86 LYS A O 1
ATOM 732 N N . ARG A 1 87 ? 14.963 5.252 -0.345 1.00 54.81 87 ARG A N 1
ATOM 733 C CA . ARG A 1 87 ? 14.506 5.331 -1.752 1.00 54.81 87 ARG A CA 1
ATOM 734 C C . ARG A 1 87 ? 14.843 6.678 -2.388 1.00 54.81 87 ARG A C 1
ATOM 736 O O . ARG A 1 87 ? 15.062 6.734 -3.593 1.00 54.81 87 ARG A O 1
ATOM 743 N N . LEU A 1 88 ? 14.798 7.746 -1.594 1.00 53.09 88 LEU A N 1
ATOM 744 C CA . LEU A 1 88 ? 15.019 9.121 -2.049 1.00 53.09 88 LEU A CA 1
ATOM 745 C C . LEU A 1 88 ? 16.512 9.461 -2.158 1.00 53.09 88 LEU A C 1
ATOM 747 O O . LEU A 1 88 ? 16.873 10.394 -2.872 1.00 53.09 88 LEU A O 1
ATOM 751 N N . GLU A 1 89 ? 17.369 8.687 -1.489 1.00 51.84 89 GLU A N 1
ATOM 752 C CA . GLU A 1 89 ? 18.817 8.724 -1.679 1.00 51.84 89 GLU A CA 1
ATOM 753 C C . GLU A 1 89 ? 19.149 8.398 -3.152 1.00 51.84 89 GLU A C 1
ATOM 755 O O . GLU A 1 89 ? 18.772 7.328 -3.646 1.00 51.84 89 GLU A O 1
ATOM 760 N N . PRO A 1 90 ? 19.848 9.281 -3.888 1.00 45.62 90 PRO A N 1
ATOM 761 C CA . PRO A 1 90 ? 20.272 8.970 -5.244 1.00 45.62 90 PRO A CA 1
ATOM 762 C C . PRO A 1 90 ? 21.180 7.739 -5.211 1.00 45.62 90 PRO A C 1
ATOM 764 O O . PRO A 1 90 ? 22.147 7.686 -4.449 1.00 45.62 90 PRO A O 1
ATOM 767 N N . ALA A 1 91 ? 20.868 6.741 -6.043 1.00 53.84 91 ALA A N 1
ATOM 768 C CA . ALA A 1 91 ? 21.730 5.580 -6.212 1.00 53.84 91 ALA A CA 1
ATOM 769 C C . ALA A 1 91 ? 23.134 6.076 -6.578 1.00 53.84 91 ALA A C 1
ATOM 771 O O . ALA A 1 91 ? 23.297 6.758 -7.591 1.00 53.84 91 ALA A O 1
ATOM 772 N N . ALA A 1 92 ? 24.119 5.783 -5.723 1.00 55.91 92 ALA A N 1
ATOM 773 C CA . ALA A 1 92 ? 25.494 6.206 -5.932 1.00 55.91 92 ALA A CA 1
ATOM 774 C C . ALA A 1 92 ? 25.928 5.834 -7.354 1.00 55.91 92 ALA A C 1
ATOM 776 O O . ALA A 1 92 ? 25.852 4.666 -7.749 1.00 55.91 92 ALA A O 1
ATOM 777 N N . THR A 1 93 ? 26.339 6.842 -8.123 1.00 43.31 93 THR A N 1
ATOM 778 C CA . THR A 1 93 ? 26.877 6.659 -9.469 1.00 43.31 93 THR A CA 1
ATOM 779 C C . THR A 1 93 ? 28.036 5.666 -9.381 1.00 43.31 93 THR A C 1
ATOM 781 O O . THR A 1 93 ? 28.957 5.910 -8.594 1.00 43.31 93 THR A O 1
ATOM 784 N N . PRO A 1 94 ? 28.019 4.547 -10.125 1.00 49.75 94 PRO A N 1
ATOM 785 C CA . PRO A 1 94 ? 29.177 3.668 -10.175 1.00 49.75 94 PRO A CA 1
ATOM 786 C C . PRO A 1 94 ? 30.359 4.472 -10.728 1.00 49.75 94 PRO A C 1
ATOM 788 O O . PRO A 1 94 ? 30.192 5.166 -11.733 1.00 49.75 94 PRO A O 1
ATOM 791 N N . LEU A 1 95 ? 31.501 4.424 -10.032 1.00 53.22 95 LEU A N 1
ATOM 792 C CA . LEU A 1 95 ? 32.766 5.024 -10.476 1.00 53.22 95 LEU A CA 1
ATOM 793 C C . LEU A 1 95 ? 33.238 4.427 -11.806 1.00 53.22 95 LEU A C 1
ATOM 795 O O . LEU A 1 95 ? 33.084 3.195 -11.978 1.00 53.22 95 LEU A O 1
#

Sequence (95 aa):
MLRPRLERHPDYDEGPIPHVYWSSDQSAEPYLCLFSPTLREWDISDLIADTTIHWTAQWLYFYEGWLVTKKWLGGGRHVTRESEEKRLEPAATPL

pLDDT: mean 79.95, std 15.95, range [43.31, 96.69]

Secondary structure (DSSP, 8-state):
---PPPP--TTSTT-SSSSEEPPSSTTSPPEE--S-TTTT---TTS-TTTTHHHHHHHHHHHHHHHHHHSS----S----HHHHHHHHSPPPPP-

Foldseek 3Di:
DDDDDQQADQPFACTRQHAWADDPPNVDDTHHNQDDVVVCPDDPPDDCVVGVVVSVVQSVVQSVVCVVVSYRPGDDDDCDPVNNVVVPPPDPDDD

Radius of gyration: 14.81 Å; chains: 1; bounding box: 50×27×35 Å